Protein AF-A0A7S0XNF0-F1 (afdb_monomer_lite)

pLDDT: mean 89.89, std 11.64, range [47.62, 98.19]

Radius of gyration: 17.43 Å; chains: 1; bounding box: 44×38×40 Å

Organism: Hemiselmis andersenii (NCBI:txid464988)

InterPro domains:
  IPR014729 Rossmann-like alpha/beta/alpha sandwich fold [G3DSA:3.40.50.620] (2-58)

Sequence (115 aa):
GSDYKADYVSGLRNLRAEHGIETVVTGDMDLVGTMKRNWMEECGEEAGTGVWLPLWQSDRLKNLEQILTEGISVVYSCVKTPHFDQSWIGRPLDRAALAEMQAKVEGGLHLGGEK

Foldseek 3Di:
DDPVLVVLLVVLLCCCVVPVQQEDEDADAEDADPDPDDSVCVSCVSSNHHYHHPNHVNDLLVVLVVCQVVVPWDADCDDDPDLDDPVRHRDTSDPVNSVSQVVSVVVPDDRPPRD

Structure (mmCIF, N/CA/C/O backbone):
data_AF-A0A7S0XNF0-F1
#
_entry.id   AF-A0A7S0XNF0-F1
#
loop_
_atom_site.group_PDB
_atom_site.id
_atom_site.type_symbol
_atom_site.label_atom_id
_atom_site.label_alt_id
_atom_site.label_comp_id
_atom_site.label_asym_id
_atom_site.label_entity_id
_atom_site.label_seq_id
_atom_site.pdbx_PDB_ins_code
_atom_site.Cartn_x
_atom_site.Cartn_y
_atom_site.Cartn_z
_atom_site.occupancy
_atom_site.B_iso_or_equiv
_atom_site.auth_seq_id
_atom_site.auth_comp_id
_atom_site.auth_asym_id
_atom_site.auth_atom_id
_atom_site.pdbx_PDB_model_num
ATOM 1 N N . GLY A 1 1 ? -17.331 23.177 -2.653 1.00 47.62 1 GLY A N 1
ATOM 2 C CA . GLY A 1 1 ? -16.347 22.110 -2.893 1.00 47.62 1 GLY A CA 1
ATOM 3 C C . GLY A 1 1 ? -16.508 21.136 -1.763 1.00 47.62 1 GLY A C 1
ATOM 4 O O . GLY A 1 1 ? -16.600 21.609 -0.639 1.00 47.62 1 GLY A O 1
ATOM 5 N N . SER A 1 2 ? -16.681 19.849 -2.051 1.00 53.19 2 SER A N 1
ATOM 6 C CA . SER A 1 2 ? -16.784 18.851 -0.990 1.00 53.19 2 SER A CA 1
ATOM 7 C C . SER A 1 2 ? -15.502 18.844 -0.166 1.00 53.19 2 SER A C 1
ATOM 9 O O . SER A 1 2 ? -14.399 18.987 -0.701 1.00 53.19 2 SER A O 1
ATOM 11 N N . ASP A 1 3 ? -15.656 18.709 1.143 1.00 86.12 3 ASP A N 1
ATOM 12 C CA . ASP A 1 3 ? -14.551 18.326 2.002 1.00 86.12 3 ASP A CA 1
ATOM 13 C C . ASP A 1 3 ? -14.364 16.814 1.820 1.00 86.12 3 ASP A C 1
ATOM 15 O O . ASP A 1 3 ? -15.031 16.009 2.463 1.00 86.12 3 ASP A O 1
ATOM 19 N N . TYR A 1 4 ? -13.508 16.432 0.864 1.00 91.06 4 TYR A N 1
ATOM 20 C CA . TYR A 1 4 ? -13.251 15.030 0.510 1.00 91.06 4 TYR A CA 1
ATOM 21 C C . TYR A 1 4 ? -12.905 14.174 1.736 1.00 91.06 4 TYR A C 1
ATOM 23 O O . TYR A 1 4 ? -13.308 13.015 1.807 1.00 91.06 4 TYR A O 1
ATOM 31 N N . LYS A 1 5 ? -12.198 14.746 2.723 1.00 92.94 5 LYS A N 1
ATOM 32 C CA . LYS A 1 5 ? -11.882 14.048 3.972 1.00 92.94 5 LYS A CA 1
ATOM 33 C C . LYS A 1 5 ? -13.143 13.821 4.802 1.00 92.94 5 LYS A C 1
ATOM 35 O O . LYS A 1 5 ? -13.360 12.697 5.245 1.00 92.94 5 LYS A O 1
ATOM 40 N N . ALA A 1 6 ? -13.991 14.836 4.965 1.00 95.94 6 ALA A N 1
ATOM 41 C CA . ALA A 1 6 ? -15.249 14.692 5.699 1.00 95.94 6 ALA A CA 1
ATOM 42 C C . ALA A 1 6 ? -16.172 13.631 5.075 1.00 95.94 6 ALA A C 1
ATOM 44 O O . ALA A 1 6 ? -16.723 12.797 5.798 1.00 95.94 6 ALA A O 1
ATOM 45 N N . ASP A 1 7 ? -16.291 13.610 3.745 1.00 96.50 7 ASP A N 1
ATOM 46 C CA . ASP A 1 7 ? -17.084 12.600 3.032 1.00 96.50 7 ASP A CA 1
ATOM 47 C C . ASP A 1 7 ? -16.507 11.190 3.243 1.00 96.50 7 ASP A C 1
ATOM 49 O O . ASP A 1 7 ? -17.246 10.238 3.504 1.00 96.50 7 ASP A O 1
ATOM 53 N N . TYR A 1 8 ? -15.178 11.049 3.206 1.00 96.00 8 TYR A N 1
ATOM 54 C CA . TYR A 1 8 ? -14.508 9.769 3.438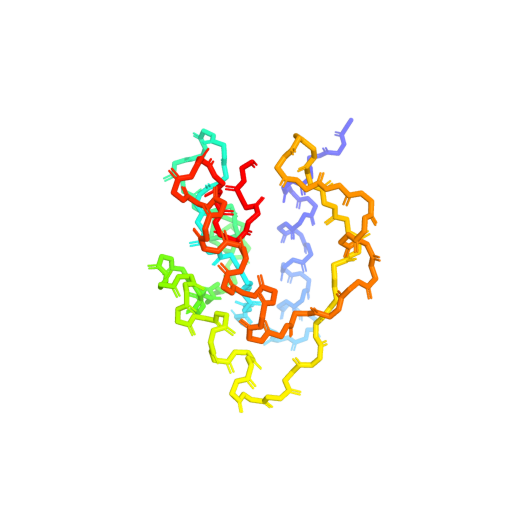 1.00 96.00 8 TYR A CA 1
ATOM 55 C C . TYR A 1 8 ? -14.694 9.266 4.877 1.00 96.00 8 TYR A C 1
ATOM 57 O O . TYR A 1 8 ? -15.049 8.107 5.097 1.00 96.00 8 TYR A O 1
ATOM 65 N N . VAL A 1 9 ? -14.527 10.151 5.865 1.00 97.62 9 VAL A N 1
ATOM 66 C CA . VAL A 1 9 ? -14.782 9.865 7.285 1.00 97.62 9 VAL A CA 1
ATOM 67 C C . VAL A 1 9 ? -16.242 9.463 7.501 1.00 97.62 9 VAL A C 1
ATOM 69 O O . VAL A 1 9 ? -16.516 8.516 8.240 1.00 97.62 9 VAL A O 1
ATOM 72 N N . SER A 1 10 ? -17.191 10.128 6.833 1.00 97.81 10 SER A N 1
ATOM 73 C CA . SER A 1 10 ? -18.600 9.727 6.856 1.00 97.81 10 SER A CA 1
ATOM 74 C C . SER A 1 10 ? -18.800 8.317 6.294 1.00 97.81 10 SER A C 1
ATOM 76 O O . SER A 1 10 ? -19.545 7.534 6.877 1.00 97.81 10 SER A O 1
ATOM 78 N N . GLY A 1 11 ? -18.111 7.964 5.206 1.00 97.31 11 GLY A N 1
ATOM 79 C CA . GLY A 1 11 ? -18.125 6.612 4.644 1.00 97.31 11 GLY A CA 1
ATOM 80 C C . GLY A 1 11 ? -17.635 5.554 5.635 1.00 97.31 11 GLY A C 1
ATOM 81 O O . GLY A 1 11 ? -18.313 4.550 5.842 1.00 97.31 11 GLY A O 1
ATOM 82 N N . LEU A 1 12 ? -16.511 5.804 6.314 1.00 97.94 12 LEU A N 1
ATOM 83 C CA . LEU A 1 12 ? -15.986 4.906 7.352 1.00 97.94 12 LEU A CA 1
ATOM 84 C C . LEU A 1 12 ? -16.969 4.743 8.524 1.00 97.94 12 LEU A C 1
ATOM 86 O O . LEU A 1 12 ? -17.214 3.625 8.977 1.00 97.94 12 LEU A O 1
ATOM 90 N N . ARG A 1 13 ? -17.594 5.839 8.975 1.00 98.19 13 ARG A N 1
ATOM 91 C CA . ARG A 1 13 ? -18.630 5.789 10.022 1.00 98.19 13 ARG A CA 1
ATOM 92 C C . ARG A 1 13 ? -19.829 4.944 9.598 1.00 98.19 13 ARG A C 1
ATOM 94 O O . ARG A 1 13 ? -20.316 4.157 10.407 1.00 98.19 13 ARG A O 1
ATOM 101 N N . ASN A 1 14 ? -20.271 5.071 8.348 1.00 98.12 14 ASN A N 1
ATOM 102 C CA . ASN A 1 14 ? -21.392 4.293 7.823 1.00 98.12 14 ASN A CA 1
ATOM 103 C C . ASN A 1 14 ? -21.041 2.804 7.733 1.00 98.12 14 ASN A C 1
ATOM 105 O O . ASN A 1 14 ? -21.811 1.979 8.210 1.00 98.12 14 ASN A O 1
ATOM 109 N N . LEU A 1 15 ? -19.849 2.447 7.235 1.00 97.50 15 LEU A N 1
ATOM 110 C CA . LEU A 1 15 ? -19.382 1.052 7.218 1.00 97.50 15 LEU A CA 1
ATOM 111 C C . LEU A 1 15 ? -19.401 0.429 8.620 1.00 97.50 15 LEU A C 1
ATOM 113 O O . LEU A 1 15 ? -19.834 -0.711 8.800 1.00 97.50 15 LEU A O 1
ATOM 117 N N . ARG A 1 16 ? -18.979 1.189 9.632 1.00 96.69 16 ARG A N 1
ATOM 118 C CA . ARG A 1 16 ? -19.031 0.742 11.023 1.00 96.69 16 ARG A CA 1
ATOM 119 C C . ARG A 1 16 ? -20.465 0.592 11.531 1.00 96.69 16 ARG A C 1
ATOM 121 O O . ARG A 1 16 ? -20.795 -0.439 12.108 1.00 96.69 16 ARG A O 1
ATOM 128 N N . ALA A 1 17 ? -21.307 1.606 11.340 1.00 97.62 17 ALA A N 1
ATOM 129 C CA . ALA A 1 17 ? -22.669 1.631 11.871 1.00 97.62 17 ALA A CA 1
ATOM 130 C C . ALA A 1 17 ? -23.591 0.600 11.202 1.00 97.62 17 ALA A C 1
ATOM 132 O O . ALA A 1 17 ? -24.411 -0.020 11.874 1.00 97.62 17 ALA A O 1
ATOM 133 N N . GLU A 1 18 ? -23.453 0.413 9.890 1.00 98.19 18 GLU A N 1
ATOM 134 C CA . GLU A 1 18 ? -24.355 -0.409 9.080 1.00 98.19 18 GLU A CA 1
ATOM 135 C C . GLU A 1 18 ? -23.867 -1.852 8.925 1.00 98.19 18 GLU A C 1
ATOM 137 O O . GLU A 1 18 ? -24.679 -2.765 8.769 1.00 98.19 18 GLU A O 1
ATOM 142 N N . HIS A 1 19 ? -22.551 -2.079 8.976 1.00 97.38 19 HIS A N 1
ATOM 143 C CA . HIS A 1 19 ? -21.960 -3.397 8.723 1.00 97.38 19 HIS A CA 1
ATOM 144 C C . HIS A 1 19 ? -21.094 -3.923 9.871 1.00 97.38 19 HIS A C 1
ATOM 146 O O . HIS A 1 19 ? -20.581 -5.036 9.774 1.00 97.38 19 HIS A O 1
ATOM 152 N N . GLY A 1 20 ? -20.921 -3.159 10.955 1.00 97.19 20 GLY A N 1
ATOM 153 C CA . GLY A 1 20 ? -20.085 -3.569 12.086 1.00 97.19 20 GLY A CA 1
ATOM 154 C C . GLY A 1 20 ? -18.600 -3.682 11.735 1.00 97.19 20 GLY A C 1
ATOM 155 O O . GLY A 1 20 ? -17.867 -4.392 12.417 1.00 97.19 20 GLY A O 1
ATOM 156 N N . ILE A 1 21 ? -18.145 -3.026 10.662 1.00 97.56 21 ILE A N 1
ATOM 157 C CA . ILE A 1 21 ? -16.737 -3.053 10.254 1.00 97.56 21 ILE A CA 1
ATOM 158 C C . ILE A 1 21 ? -15.933 -2.174 11.212 1.00 97.56 21 ILE A C 1
ATOM 160 O O . ILE A 1 21 ? -16.088 -0.955 11.240 1.00 97.56 21 ILE A O 1
ATOM 164 N N . GLU A 1 22 ? -15.066 -2.801 12.004 1.00 97.25 22 GLU A N 1
ATOM 165 C CA . GLU A 1 22 ? -14.266 -2.107 13.019 1.00 97.25 22 GLU A CA 1
ATOM 166 C C . GLU A 1 22 ? -12.884 -1.691 12.522 1.00 97.25 22 GLU A C 1
ATOM 168 O O . GLU A 1 22 ? -12.302 -0.762 13.074 1.00 97.25 22 GLU A O 1
ATOM 173 N N . THR A 1 23 ? -12.350 -2.370 11.503 1.00 97.62 23 THR A N 1
ATOM 174 C CA . THR A 1 23 ? -11.017 -2.109 10.948 1.00 97.62 23 THR A CA 1
ATOM 175 C C . THR A 1 23 ? -11.052 -2.160 9.428 1.00 97.62 23 THR A C 1
ATOM 177 O O . THR A 1 23 ? -11.601 -3.099 8.852 1.00 97.62 23 THR A O 1
ATOM 180 N N . VAL A 1 24 ? -10.420 -1.184 8.779 1.00 97.06 24 VAL A N 1
ATOM 181 C CA . VAL A 1 24 ? -10.114 -1.219 7.346 1.00 97.06 24 VAL A CA 1
ATOM 182 C C . VAL A 1 24 ? -8.651 -1.586 7.128 1.00 97.06 24 VAL A C 1
ATOM 184 O O . VAL A 1 24 ? -7.778 -1.198 7.904 1.00 97.06 24 VAL A O 1
ATOM 187 N N . VAL A 1 25 ? -8.384 -2.341 6.066 1.00 97.38 25 VAL A N 1
ATOM 188 C CA . VAL A 1 25 ? -7.030 -2.731 5.662 1.00 97.38 25 VAL A CA 1
ATOM 189 C C . VAL A 1 25 ? -6.703 -2.014 4.366 1.00 97.38 25 VAL A C 1
ATOM 191 O O . VAL A 1 25 ? -7.478 -2.116 3.413 1.00 97.38 25 VAL A O 1
ATOM 194 N N . THR A 1 26 ? -5.586 -1.295 4.315 1.00 95.12 26 THR A N 1
ATOM 195 C CA . THR A 1 26 ? -5.188 -0.562 3.107 1.00 95.12 26 THR A CA 1
ATOM 196 C C . THR A 1 26 ? -3.797 -0.951 2.629 1.00 95.12 26 THR A C 1
ATOM 198 O O . THR A 1 26 ? -2.987 -1.519 3.360 1.00 95.12 26 THR A O 1
ATOM 201 N N . GLY A 1 27 ? -3.546 -0.673 1.350 1.00 92.31 27 GLY A N 1
ATOM 202 C CA . GLY A 1 27 ? -2.274 -0.942 0.685 1.00 92.31 27 GLY A CA 1
ATOM 203 C C . GLY A 1 27 ? -1.279 0.216 0.753 1.00 92.31 27 GLY A C 1
ATOM 204 O O . GLY A 1 27 ? -0.361 0.233 -0.061 1.00 92.31 27 GLY A O 1
ATOM 205 N N . ASP A 1 28 ? -1.468 1.192 1.649 1.00 94.06 28 ASP A N 1
ATOM 206 C CA . ASP A 1 28 ? -0.531 2.308 1.796 1.00 94.06 28 ASP A CA 1
ATOM 207 C C . ASP A 1 28 ? 0.864 1.785 2.165 1.00 94.06 28 ASP A C 1
ATOM 209 O O . ASP A 1 28 ? 1.025 1.022 3.123 1.00 94.06 28 ASP A O 1
ATOM 213 N N . MET A 1 29 ? 1.882 2.213 1.418 1.00 91.62 29 MET A N 1
ATOM 214 C CA . MET A 1 29 ? 3.268 1.812 1.667 1.00 91.62 29 MET A CA 1
ATOM 215 C C . MET A 1 29 ? 4.099 2.932 2.298 1.00 91.62 29 MET A C 1
ATOM 217 O O . MET A 1 29 ? 5.010 2.642 3.076 1.00 91.62 29 MET A O 1
ATOM 221 N N . A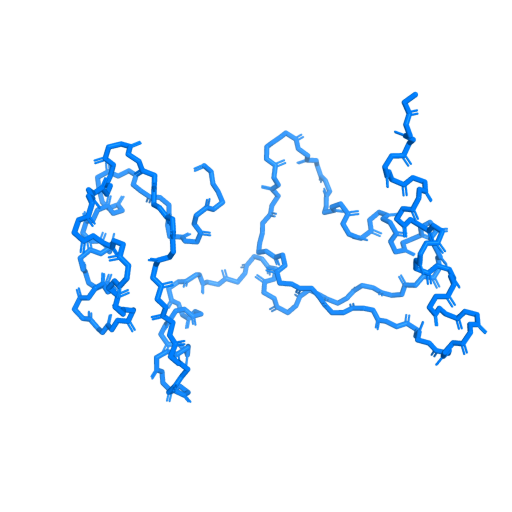SP A 1 30 ? 3.807 4.200 1.991 1.00 92.06 30 ASP A N 1
ATOM 222 C CA . ASP A 1 30 ? 4.610 5.349 2.427 1.00 92.06 30 ASP A CA 1
ATOM 223 C C . ASP A 1 30 ? 3.793 6.650 2.498 1.00 92.06 30 ASP A C 1
ATOM 225 O O . ASP A 1 30 ? 2.620 6.707 2.128 1.00 92.06 30 ASP A O 1
ATOM 229 N N . LEU A 1 31 ? 4.417 7.718 2.997 1.00 90.81 31 LEU A N 1
ATOM 230 C CA . LEU A 1 31 ? 3.831 9.053 3.014 1.00 90.81 31 LEU A CA 1
ATOM 231 C C . LEU A 1 31 ? 3.779 9.646 1.602 1.00 90.81 31 LEU A C 1
ATOM 233 O O . LEU A 1 31 ? 4.742 9.597 0.836 1.00 90.81 31 LEU A O 1
ATOM 237 N N . VAL A 1 32 ? 2.660 10.297 1.287 1.00 84.00 32 VAL A N 1
ATOM 238 C CA . VAL A 1 32 ? 2.454 10.961 -0.003 1.00 84.00 32 VAL A CA 1
ATOM 239 C C . VAL A 1 32 ? 2.828 12.442 0.094 1.00 84.00 32 VAL A C 1
ATOM 241 O O . VAL A 1 32 ? 2.337 13.178 0.949 1.00 84.00 32 VAL A O 1
ATOM 244 N N . GLY A 1 33 ? 3.676 12.913 -0.821 1.00 83.69 33 GLY A N 1
ATOM 245 C CA . GLY A 1 33 ? 4.004 14.335 -0.958 1.00 83.69 33 GLY A CA 1
ATOM 246 C C . GLY A 1 33 ? 4.638 14.940 0.300 1.00 83.69 33 GLY A C 1
ATOM 247 O O . GLY A 1 33 ? 5.720 14.537 0.715 1.00 83.69 33 GLY A O 1
ATOM 248 N N . THR A 1 34 ? 3.987 15.955 0.875 1.00 86.31 34 THR A N 1
ATOM 249 C CA . THR A 1 34 ? 4.449 16.684 2.074 1.00 86.31 34 THR A CA 1
ATOM 250 C C . THR A 1 34 ? 3.707 16.279 3.350 1.00 86.31 34 THR A C 1
ATOM 252 O O . THR A 1 34 ? 3.841 16.942 4.384 1.00 86.31 34 THR A O 1
ATOM 255 N N . MET A 1 35 ? 2.902 15.215 3.287 1.00 87.88 35 MET A N 1
ATOM 256 C CA . MET A 1 35 ? 2.151 14.724 4.435 1.00 87.88 35 MET A CA 1
ATOM 257 C C . MET A 1 35 ? 3.095 14.239 5.537 1.00 87.88 35 MET A C 1
ATOM 259 O O . MET A 1 35 ? 4.129 13.633 5.272 1.00 87.88 35 MET A O 1
ATOM 263 N N . LYS A 1 36 ? 2.733 14.523 6.792 1.00 89.62 36 LYS A N 1
ATOM 264 C CA . LYS A 1 36 ? 3.512 14.126 7.979 1.00 89.62 36 LYS A CA 1
ATOM 265 C C . LYS A 1 36 ? 2.975 12.869 8.660 1.00 89.62 36 LYS A C 1
ATOM 267 O O . LYS A 1 36 ? 3.640 12.324 9.535 1.00 89.62 36 LYS A O 1
ATOM 272 N N . ARG A 1 37 ? 1.762 12.459 8.296 1.00 92.38 37 ARG A N 1
ATOM 273 C CA . ARG A 1 37 ? 1.049 11.290 8.809 1.00 92.38 37 ARG A CA 1
ATOM 274 C C . ARG A 1 37 ? 0.354 10.586 7.652 1.00 92.38 37 ARG A C 1
ATOM 276 O O . ARG A 1 37 ? 0.085 11.216 6.627 1.00 92.38 37 ARG A O 1
ATOM 283 N N . ASN A 1 38 ? 0.078 9.298 7.821 1.00 93.88 38 ASN A N 1
ATOM 284 C CA . ASN A 1 38 ? -0.722 8.555 6.865 1.00 93.88 38 ASN A CA 1
ATOM 285 C C . ASN A 1 38 ? -2.163 9.106 6.861 1.00 93.88 38 ASN A C 1
ATOM 287 O O . ASN A 1 38 ? -2.781 9.278 7.911 1.00 93.88 38 ASN A O 1
ATOM 291 N N . TRP A 1 39 ? -2.694 9.400 5.673 1.00 94.62 39 TRP A N 1
ATOM 292 C CA . TRP A 1 39 ? -4.023 9.999 5.528 1.00 94.62 39 TRP A CA 1
ATOM 293 C C . TRP A 1 39 ? -5.153 9.065 5.982 1.00 94.62 39 TRP A C 1
ATOM 295 O O . TRP A 1 39 ? -6.132 9.525 6.572 1.00 94.62 39 TRP A O 1
ATOM 305 N N . MET A 1 40 ? -5.014 7.759 5.728 1.00 95.81 40 MET A N 1
ATOM 306 C CA . MET A 1 40 ? -5.997 6.759 6.139 1.00 95.81 40 MET A CA 1
ATOM 307 C C . MET A 1 40 ? -6.073 6.656 7.657 1.00 95.81 40 MET A C 1
ATOM 309 O O . MET A 1 40 ? -7.182 6.654 8.184 1.00 95.81 40 MET A O 1
ATOM 313 N N . GLU A 1 41 ? -4.936 6.652 8.361 1.00 96.19 41 GLU A N 1
ATOM 314 C CA . GLU A 1 41 ? -4.910 6.676 9.832 1.00 96.19 41 GLU A CA 1
ATOM 315 C C . GLU A 1 41 ? -5.668 7.884 10.391 1.00 96.19 41 GLU A C 1
ATOM 317 O O . GLU A 1 41 ? -6.510 7.718 11.270 1.00 96.19 41 GLU A O 1
ATOM 322 N N . GLU A 1 42 ? -5.445 9.088 9.848 1.00 95.94 42 GLU A N 1
ATOM 323 C CA . GLU A 1 42 ? -6.180 10.282 10.287 1.00 95.94 42 GLU A CA 1
ATOM 324 C C . GLU A 1 42 ? -7.696 10.151 10.069 1.00 95.94 42 GLU A C 1
ATOM 326 O O . GLU A 1 42 ? -8.484 10.582 10.912 1.00 95.94 42 GLU A O 1
ATOM 331 N N . CYS A 1 43 ? -8.118 9.572 8.941 1.00 96.69 43 CYS A N 1
ATOM 332 C CA . CYS A 1 43 ? -9.536 9.347 8.661 1.00 96.69 43 CYS A CA 1
ATOM 333 C C . CYS A 1 43 ? -10.137 8.290 9.597 1.00 96.69 43 CYS A C 1
ATOM 335 O O . CYS A 1 43 ? -11.257 8.458 10.081 1.00 96.69 43 CYS A O 1
ATOM 337 N N . GLY A 1 44 ? -9.396 7.215 9.871 1.00 97.06 44 GLY A N 1
ATOM 338 C CA . GLY A 1 44 ? -9.795 6.161 10.798 1.00 97.06 44 GLY A CA 1
ATOM 339 C C . GLY A 1 44 ? -9.957 6.669 12.228 1.00 97.06 44 GLY A C 1
ATOM 340 O O . GLY A 1 44 ? -10.991 6.424 12.850 1.00 97.06 44 GLY A O 1
ATOM 341 N N . GLU A 1 45 ? -8.992 7.452 12.719 1.00 97.06 45 GLU A N 1
ATOM 342 C CA . GLU A 1 45 ? -9.049 8.112 14.031 1.00 97.06 45 GLU A CA 1
ATOM 343 C C . GLU A 1 45 ? -10.316 8.962 14.176 1.00 97.06 45 GLU A C 1
ATOM 345 O O . GLU A 1 45 ? -11.050 8.832 15.157 1.00 97.06 45 GLU A O 1
ATOM 350 N N . GLU A 1 46 ? -10.622 9.787 13.173 1.00 97.38 46 GLU A N 1
ATOM 351 C CA . GLU A 1 46 ? -11.798 10.657 13.188 1.00 97.38 46 GLU A CA 1
ATOM 352 C C . GLU A 1 46 ? -13.123 9.877 13.074 1.00 97.38 46 GLU A C 1
ATOM 354 O O . GLU A 1 46 ? -14.145 10.252 13.664 1.00 97.38 46 GLU A O 1
ATOM 359 N N . ALA A 1 47 ? -13.126 8.770 12.330 1.00 97.19 47 ALA A N 1
ATOM 360 C CA . ALA A 1 47 ? -14.280 7.888 12.185 1.00 97.19 47 ALA A CA 1
ATOM 361 C C . ALA A 1 47 ? -14.469 6.928 13.374 1.00 97.19 47 ALA A C 1
ATOM 363 O O . ALA A 1 47 ? -15.512 6.279 13.483 1.00 97.19 47 A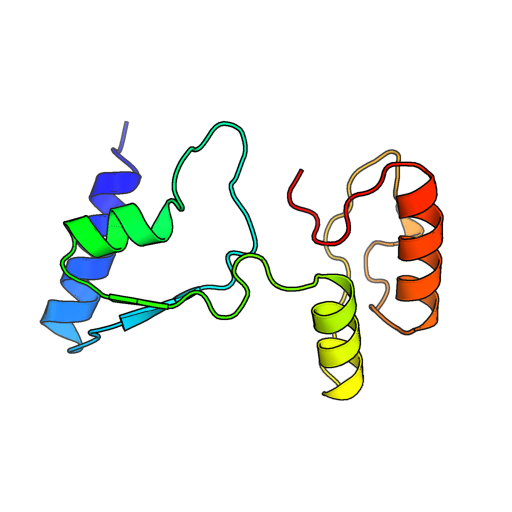LA A O 1
ATOM 364 N N . GLY A 1 48 ? -13.468 6.796 14.250 1.00 97.31 48 GLY A N 1
ATOM 365 C CA . GLY A 1 48 ? -13.412 5.733 15.251 1.00 97.31 48 GLY A CA 1
ATOM 366 C C . GLY A 1 48 ? -13.364 4.337 14.620 1.00 97.31 48 GLY A C 1
ATOM 367 O O . GLY A 1 48 ? -13.990 3.418 15.143 1.00 97.31 48 GLY A O 1
ATOM 368 N N . THR A 1 49 ? -12.698 4.198 13.473 1.00 97.88 49 THR A N 1
ATOM 369 C CA . THR A 1 49 ? -12.493 2.936 12.747 1.00 97.88 49 THR A CA 1
ATOM 370 C C . THR A 1 49 ? -10.999 2.637 12.717 1.00 97.88 49 THR A C 1
ATOM 372 O O . THR A 1 49 ? -10.201 3.502 12.364 1.00 97.88 49 THR A O 1
ATOM 375 N N . GLY A 1 50 ? -10.606 1.425 13.101 1.00 97.75 50 GLY A N 1
ATOM 376 C CA . GLY A 1 50 ? -9.219 0.985 13.037 1.00 97.75 50 GLY A CA 1
ATOM 377 C C . GLY A 1 50 ? -8.692 0.999 11.604 1.00 97.75 50 GLY A C 1
ATOM 378 O O . GLY A 1 50 ? -9.429 0.736 10.653 1.00 97.75 50 GLY A O 1
ATOM 379 N N . VAL A 1 51 ? -7.404 1.280 11.448 1.00 97.75 51 VAL A N 1
ATOM 380 C CA . VAL A 1 51 ? -6.709 1.215 10.161 1.00 97.75 51 VAL A CA 1
ATOM 381 C C . VAL A 1 51 ? -5.516 0.296 10.338 1.00 97.75 51 VAL A C 1
ATOM 383 O O . VAL A 1 51 ? -4.678 0.517 11.209 1.00 97.75 51 VAL A O 1
ATOM 386 N N . TRP A 1 52 ? -5.459 -0.756 9.530 1.00 97.75 52 TRP A N 1
ATOM 387 C CA . TRP A 1 52 ? -4.324 -1.662 9.477 1.00 97.75 52 TRP A CA 1
ATOM 388 C C . TRP A 1 52 ? -3.594 -1.481 8.150 1.00 97.75 52 TRP A C 1
ATOM 390 O O . TRP A 1 52 ? -4.207 -1.531 7.083 1.00 97.75 52 TRP A O 1
ATOM 400 N N . LEU A 1 53 ? -2.279 -1.277 8.233 1.00 96.31 53 LEU A N 1
ATOM 401 C CA . LEU A 1 53 ? -1.407 -0.992 7.097 1.00 96.31 53 LEU A CA 1
ATOM 402 C C . LEU A 1 53 ? -0.339 -2.097 6.963 1.00 96.31 53 LEU A C 1
ATOM 404 O O . LEU A 1 53 ? 0.791 -1.914 7.422 1.00 96.31 53 LEU A O 1
ATOM 408 N N . PRO A 1 54 ? -0.652 -3.266 6.370 1.00 94.62 54 PRO A N 1
ATOM 409 C CA . PRO A 1 54 ? 0.284 -4.393 6.300 1.00 94.62 54 PRO A CA 1
ATOM 410 C C . PRO A 1 54 ? 1.570 -4.079 5.530 1.00 94.62 54 PRO A C 1
ATOM 412 O O . PRO A 1 54 ? 2.599 -4.703 5.773 1.00 94.62 54 PRO A O 1
ATOM 415 N N . LEU A 1 55 ? 1.504 -3.128 4.593 1.00 94.38 55 LEU A N 1
ATOM 416 C CA . LEU A 1 55 ? 2.612 -2.765 3.712 1.00 94.38 55 LEU A CA 1
ATOM 417 C C . LEU A 1 55 ? 3.369 -1.508 4.173 1.00 94.38 55 LEU A C 1
ATOM 419 O O . LEU A 1 55 ? 4.319 -1.093 3.503 1.00 94.38 55 LEU A O 1
ATOM 423 N N . TRP A 1 56 ? 2.999 -0.910 5.308 1.00 95.12 56 TRP A N 1
ATOM 424 C CA . TRP A 1 56 ? 3.580 0.353 5.761 1.00 95.12 56 TRP A CA 1
ATOM 425 C C . TRP A 1 56 ? 5.081 0.240 6.019 1.00 95.12 56 TRP A C 1
ATOM 427 O O . TRP A 1 56 ? 5.514 -0.566 6.843 1.00 95.12 56 TRP A O 1
ATOM 437 N N . GLN A 1 57 ? 5.877 1.055 5.318 1.00 92.19 57 GLN A N 1
ATOM 438 C CA . GLN A 1 57 ? 7.345 1.070 5.399 1.00 92.19 57 GLN A CA 1
ATOM 439 C C . GLN A 1 57 ? 7.996 -0.308 5.163 1.00 92.19 57 GLN A C 1
ATOM 441 O O . GLN A 1 57 ? 9.134 -0.553 5.570 1.00 92.19 57 GLN A O 1
ATOM 446 N N . SER A 1 58 ? 7.277 -1.224 4.513 1.00 92.81 58 SER A N 1
ATOM 447 C CA . SER A 1 58 ? 7.789 -2.547 4.165 1.00 92.81 58 SER A CA 1
ATOM 448 C C . SER A 1 58 ? 8.753 -2.474 2.977 1.00 92.81 58 SER A C 1
ATOM 450 O O . SER A 1 58 ? 8.725 -1.543 2.166 1.00 92.81 58 SER A O 1
ATOM 452 N N . ASP A 1 59 ? 9.640 -3.464 2.871 1.00 92.38 59 ASP A N 1
ATOM 453 C CA . ASP A 1 59 ? 10.610 -3.522 1.781 1.00 92.38 59 ASP A CA 1
ATOM 454 C C . ASP A 1 59 ? 9.902 -3.793 0.447 1.00 92.38 59 ASP A C 1
ATOM 456 O O . ASP A 1 59 ? 9.315 -4.852 0.217 1.00 92.38 59 ASP A O 1
ATOM 460 N N . ARG A 1 60 ? 9.975 -2.813 -0.453 1.00 90.56 60 ARG A N 1
ATOM 461 C CA . ARG A 1 60 ? 9.229 -2.834 -1.713 1.00 90.56 60 ARG A CA 1
ATOM 462 C C . ARG A 1 60 ? 9.693 -3.936 -2.657 1.00 90.56 60 ARG A C 1
ATOM 464 O O . ARG A 1 60 ? 8.874 -4.472 -3.399 1.00 90.56 60 ARG A O 1
ATOM 471 N N . LEU A 1 61 ? 10.984 -4.268 -2.641 1.00 91.69 61 LEU A N 1
ATOM 472 C CA . LEU A 1 61 ? 11.505 -5.353 -3.460 1.00 91.69 61 LEU A CA 1
ATOM 473 C C . LEU A 1 61 ? 10.961 -6.689 -2.956 1.00 91.69 61 LEU A C 1
ATOM 475 O O . LEU A 1 61 ? 10.420 -7.450 -3.753 1.00 91.69 61 LEU A O 1
ATOM 479 N N . LYS A 1 62 ? 11.002 -6.927 -1.641 1.00 92.94 62 LYS A N 1
ATOM 480 C CA . LYS A 1 62 ? 10.431 -8.137 -1.035 1.00 92.94 62 LYS A CA 1
ATOM 481 C C . LYS A 1 62 ? 8.940 -8.276 -1.324 1.00 92.94 62 LYS A C 1
ATOM 483 O O . LYS A 1 62 ? 8.496 -9.373 -1.638 1.00 92.94 62 LYS A O 1
ATOM 488 N N . ASN A 1 63 ? 8.179 -7.182 -1.288 1.00 93.75 63 ASN A N 1
ATOM 489 C CA . ASN A 1 63 ? 6.756 -7.215 -1.635 1.00 93.75 63 ASN A CA 1
ATOM 490 C C . ASN A 1 63 ? 6.530 -7.634 -3.096 1.00 93.75 63 ASN A C 1
ATOM 492 O O . ASN A 1 63 ? 5.681 -8.478 -3.374 1.00 93.75 63 ASN A O 1
ATOM 496 N N . LEU A 1 64 ? 7.299 -7.075 -4.038 1.00 93.69 64 LEU A N 1
ATOM 497 C CA . LEU A 1 64 ? 7.211 -7.453 -5.454 1.00 93.69 64 LEU A CA 1
ATOM 498 C C . LEU A 1 64 ? 7.639 -8.912 -5.675 1.00 93.69 64 LEU A C 1
ATOM 500 O O . LEU A 1 64 ? 6.993 -9.638 -6.426 1.00 93.69 64 LEU A O 1
ATOM 504 N N . GLU A 1 65 ? 8.688 -9.371 -4.994 1.00 94.00 65 GLU A N 1
ATOM 505 C CA . GLU A 1 65 ? 9.114 -10.774 -5.024 1.00 94.00 65 GLU A CA 1
ATOM 506 C C . GLU A 1 65 ? 8.053 -11.719 -4.443 1.00 94.00 65 GLU A C 1
ATOM 508 O O . GLU A 1 65 ? 7.856 -12.821 -4.966 1.00 94.00 65 GLU A O 1
ATOM 513 N N . GLN A 1 66 ? 7.344 -11.294 -3.396 1.00 94.31 66 GLN A N 1
ATOM 514 C CA . GLN A 1 66 ? 6.248 -12.049 -2.798 1.00 94.31 66 GLN A CA 1
ATOM 515 C C . GLN A 1 66 ? 5.066 -12.171 -3.764 1.00 94.31 66 GLN A C 1
ATOM 517 O O . GLN A 1 66 ? 4.601 -13.284 -3.986 1.00 94.31 66 GLN A O 1
ATOM 522 N N . ILE A 1 67 ? 4.660 -11.080 -4.423 1.00 93.56 67 ILE A N 1
ATOM 523 C CA . ILE A 1 67 ? 3.623 -11.092 -5.474 1.00 93.56 67 ILE A CA 1
ATOM 524 C C . ILE A 1 67 ? 3.957 -12.132 -6.555 1.00 93.56 67 ILE A C 1
ATOM 526 O O . ILE A 1 67 ? 3.103 -12.933 -6.941 1.00 93.56 67 ILE A O 1
ATOM 530 N N . LEU A 1 68 ? 5.216 -12.162 -7.011 1.00 94.06 68 LEU A N 1
ATOM 531 C CA . LEU A 1 68 ? 5.687 -13.140 -7.997 1.00 94.06 68 LEU A CA 1
ATOM 532 C C . LEU A 1 68 ? 5.668 -14.576 -7.458 1.00 94.06 68 LEU A C 1
ATOM 534 O O . LEU A 1 68 ? 5.352 -15.509 -8.194 1.00 94.06 68 LEU A O 1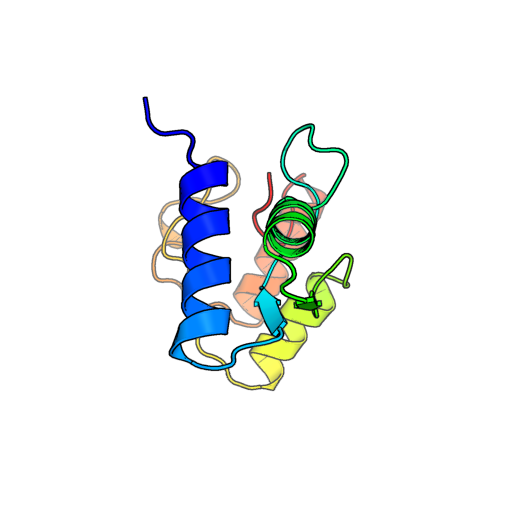
ATOM 538 N N . THR A 1 69 ? 6.032 -14.761 -6.190 1.00 95.69 69 THR A N 1
ATOM 539 C CA . THR A 1 69 ? 6.078 -16.076 -5.534 1.00 95.69 69 THR A CA 1
ATOM 540 C C . THR A 1 69 ? 4.679 -16.645 -5.306 1.00 95.69 69 THR A C 1
ATOM 542 O O . THR A 1 69 ? 4.473 -17.845 -5.465 1.00 95.69 69 THR A O 1
ATOM 545 N N . GLU A 1 70 ? 3.711 -15.787 -4.994 1.00 95.25 70 GLU A N 1
ATOM 546 C CA . GLU A 1 70 ? 2.302 -16.147 -4.805 1.00 95.25 70 GLU A CA 1
ATOM 547 C C . GLU A 1 70 ? 1.557 -16.380 -6.130 1.00 95.25 70 GLU A C 1
ATOM 549 O O . GLU A 1 70 ? 0.419 -16.847 -6.127 1.00 95.25 70 GLU A O 1
ATOM 554 N N . GLY A 1 71 ? 2.190 -16.097 -7.275 1.00 93.56 71 GLY A N 1
ATOM 555 C CA . GLY A 1 71 ? 1.590 -16.293 -8.595 1.00 93.56 71 GLY A CA 1
ATOM 556 C C . GLY A 1 71 ? 0.504 -15.269 -8.932 1.00 93.56 71 GLY A C 1
ATOM 557 O O . GLY A 1 71 ? -0.358 -15.538 -9.771 1.00 93.56 71 GLY A O 1
ATOM 558 N N . ILE A 1 72 ? 0.530 -14.097 -8.290 1.00 94.50 72 ILE A N 1
ATOM 559 C CA . ILE A 1 72 ? -0.404 -13.009 -8.581 1.00 94.50 72 ILE A CA 1
ATOM 560 C C . ILE A 1 72 ? -0.051 -12.408 -9.946 1.00 94.50 72 ILE A C 1
ATOM 562 O O . ILE A 1 72 ? 1.059 -11.926 -10.172 1.00 94.50 72 ILE A O 1
ATOM 566 N N . SER A 1 73 ? -1.020 -12.402 -10.863 1.00 94.62 73 SER A N 1
ATOM 567 C CA . SER A 1 73 ? -0.856 -11.809 -12.191 1.00 94.62 73 SER A CA 1
ATOM 568 C C . SER A 1 73 ? -1.044 -10.292 -12.132 1.00 94.62 73 SER A C 1
ATOM 570 O O . SER A 1 73 ? -2.162 -9.807 -11.963 1.00 94.62 73 SER A O 1
ATOM 572 N N . VAL A 1 74 ? 0.041 -9.543 -12.329 1.00 95.50 74 VAL A N 1
ATOM 573 C CA . VAL A 1 74 ? 0.046 -8.071 -12.356 1.00 95.50 74 VAL A CA 1
ATOM 574 C C . VAL A 1 74 ? 0.461 -7.580 -13.741 1.00 95.50 74 VAL A C 1
ATOM 576 O O . VAL A 1 74 ? 1.356 -8.151 -14.361 1.00 95.50 74 VAL A O 1
ATOM 579 N N . VAL A 1 75 ? -0.166 -6.503 -14.218 1.00 96.31 75 VAL A N 1
ATOM 580 C CA . VAL A 1 75 ? 0.187 -5.822 -15.473 1.00 96.31 75 VAL A CA 1
ATOM 581 C C . VAL A 1 75 ? 0.339 -4.323 -15.243 1.00 96.31 75 VAL A C 1
ATOM 583 O O . VAL A 1 75 ? -0.361 -3.745 -14.409 1.00 96.31 75 VAL A O 1
ATOM 586 N N . TYR A 1 76 ? 1.214 -3.669 -16.004 1.00 94.38 76 TYR A N 1
ATOM 587 C CA . TYR A 1 76 ? 1.326 -2.211 -15.957 1.00 94.38 76 TYR A CA 1
ATOM 588 C C . TYR A 1 76 ? 0.224 -1.581 -16.814 1.00 94.38 76 TYR A C 1
ATOM 590 O O . TYR A 1 76 ? 0.228 -1.694 -18.039 1.00 94.38 76 TYR A O 1
ATOM 598 N N . SER A 1 77 ? -0.734 -0.907 -16.182 1.00 94.44 77 SER A N 1
ATOM 599 C CA . SER A 1 77 ? -1.816 -0.190 -16.877 1.00 94.44 77 SER A CA 1
ATOM 600 C C . SER A 1 77 ? -1.465 1.265 -17.197 1.00 94.44 77 SER A C 1
ATOM 602 O O . SER A 1 77 ? -2.018 1.846 -18.127 1.00 94.44 77 SER A O 1
ATOM 604 N N . CYS A 1 78 ? -0.541 1.850 -16.435 1.00 92.25 78 CYS A N 1
ATOM 605 C CA . CYS A 1 78 ? -0.044 3.210 -16.592 1.00 92.25 78 CYS A CA 1
ATOM 606 C C . CYS A 1 78 ? 1.417 3.257 -16.140 1.00 92.25 78 CYS A C 1
ATOM 608 O O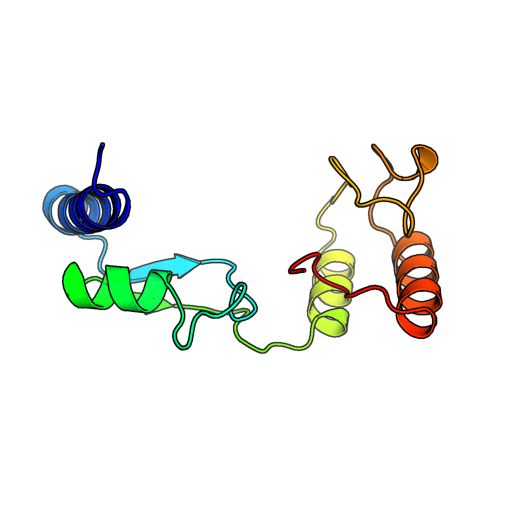 . CYS A 1 78 ? 1.792 2.582 -15.180 1.00 92.25 78 CYS A O 1
ATOM 610 N N . VAL A 1 79 ? 2.242 4.050 -16.823 1.00 90.19 79 VAL A N 1
ATOM 611 C CA . VAL A 1 79 ? 3.658 4.214 -16.486 1.00 90.19 79 VAL A CA 1
ATOM 612 C C . VAL A 1 79 ? 4.086 5.674 -16.586 1.00 90.19 79 VAL A C 1
ATOM 614 O O . VAL A 1 79 ? 3.536 6.451 -17.365 1.00 90.19 79 VAL A O 1
ATOM 617 N N . LYS A 1 80 ? 5.089 6.048 -15.787 1.00 86.25 80 LYS A N 1
ATOM 618 C CA . LYS A 1 80 ? 5.619 7.413 -15.722 1.00 86.25 80 LYS A CA 1
ATOM 619 C C . LYS A 1 80 ? 6.814 7.585 -16.660 1.00 86.25 80 LYS A C 1
ATOM 621 O O . LYS A 1 80 ? 7.865 6.969 -16.476 1.00 86.25 80 LYS A O 1
ATOM 626 N N . THR A 1 81 ? 6.677 8.478 -17.633 1.00 84.88 81 THR A N 1
ATOM 627 C CA . THR A 1 81 ? 7.793 8.938 -18.472 1.00 84.88 81 THR A CA 1
ATOM 628 C C . THR A 1 81 ? 8.723 9.870 -17.677 1.00 84.88 81 THR A C 1
ATOM 630 O O . THR A 1 81 ? 8.228 10.609 -16.823 1.00 84.88 81 THR A O 1
ATOM 633 N N . PRO A 1 82 ? 10.043 9.907 -17.952 1.00 84.69 82 PRO A N 1
ATOM 634 C CA . PRO A 1 82 ? 10.750 9.201 -19.027 1.00 84.69 82 PRO A CA 1
ATOM 635 C C . PRO A 1 82 ? 11.312 7.828 -18.618 1.00 84.69 82 PRO A C 1
ATOM 637 O O . PRO A 1 82 ? 11.948 7.168 -19.432 1.00 84.69 82 PRO A O 1
ATOM 640 N N . HIS A 1 83 ? 11.119 7.394 -17.368 1.00 81.75 83 HIS A N 1
ATOM 641 C CA . HIS A 1 83 ? 11.706 6.144 -16.862 1.00 81.75 83 HIS A CA 1
ATOM 642 C C . HIS A 1 83 ? 11.173 4.901 -17.587 1.00 81.75 83 HIS A C 1
ATOM 644 O O . HIS A 1 83 ? 11.899 3.915 -17.764 1.00 81.75 83 HIS A O 1
ATOM 650 N N . PHE A 1 84 ? 9.919 4.975 -18.029 1.00 89.31 84 PHE A N 1
ATOM 651 C CA . PHE A 1 84 ? 9.228 3.950 -18.792 1.00 89.31 84 PHE A CA 1
ATOM 652 C C . PHE A 1 84 ? 8.731 4.507 -20.125 1.00 89.31 84 PHE A C 1
ATOM 654 O O . PHE A 1 84 ? 8.355 5.678 -20.215 1.00 89.31 84 PHE A O 1
ATOM 661 N N . ASP A 1 85 ? 8.700 3.646 -21.138 1.00 91.00 85 ASP A N 1
ATOM 662 C CA . ASP A 1 85 ? 8.105 3.920 -22.444 1.00 91.00 85 ASP A CA 1
ATOM 663 C C . ASP A 1 85 ? 6.803 3.116 -22.636 1.00 91.00 85 ASP A C 1
ATOM 665 O O . ASP A 1 85 ? 6.353 2.375 -21.756 1.00 91.00 85 ASP A O 1
ATOM 669 N N . GLN A 1 86 ? 6.176 3.271 -23.803 1.00 93.56 86 GLN A N 1
ATOM 670 C CA . GLN A 1 86 ? 4.905 2.626 -24.126 1.00 93.56 86 GLN A CA 1
ATOM 671 C C . GLN A 1 86 ? 4.983 1.088 -24.138 1.00 93.56 86 GLN A C 1
ATOM 673 O O . GLN A 1 86 ? 3.949 0.446 -23.957 1.00 93.56 86 GLN A O 1
ATOM 678 N N . SER A 1 87 ? 6.166 0.478 -24.304 1.00 94.31 87 SER A N 1
ATOM 679 C CA . SER A 1 87 ? 6.304 -0.985 -24.339 1.00 94.31 87 SER A CA 1
ATOM 680 C C . SER A 1 87 ? 6.021 -1.642 -22.987 1.00 94.31 87 SER A C 1
ATOM 682 O O . SER A 1 87 ? 5.884 -2.862 -22.913 1.00 94.31 87 SER A O 1
ATOM 684 N N . TRP A 1 88 ? 5.958 -0.858 -21.910 1.00 95.44 88 TRP A N 1
ATOM 685 C CA . TRP A 1 88 ? 5.592 -1.348 -20.587 1.00 95.44 88 TRP A CA 1
ATOM 686 C C . TRP A 1 88 ? 4.082 -1.495 -20.407 1.00 95.44 88 TRP A C 1
ATOM 688 O O . TRP A 1 88 ? 3.655 -2.327 -19.614 1.00 95.44 88 TRP A O 1
ATOM 698 N N . ILE A 1 89 ? 3.258 -0.746 -21.143 1.00 96.25 89 ILE A N 1
ATOM 699 C CA . ILE A 1 89 ? 1.800 -0.824 -21.009 1.00 96.25 89 ILE A CA 1
ATOM 700 C C . ILE A 1 89 ? 1.302 -2.205 -21.450 1.00 96.25 89 ILE A C 1
ATOM 702 O O . ILE A 1 89 ? 1.594 -2.666 -22.550 1.00 96.25 89 ILE A O 1
ATOM 706 N N . GLY A 1 90 ? 0.543 -2.870 -20.580 1.00 95.81 90 GLY A N 1
ATOM 707 C CA . GLY A 1 90 ? 0.041 -4.230 -20.783 1.00 95.81 90 GLY A CA 1
ATOM 708 C C . GLY A 1 90 ? 1.086 -5.332 -20.572 1.00 95.81 90 GLY A C 1
ATOM 709 O O . GLY A 1 90 ? 0.729 -6.509 -20.593 1.00 95.81 90 GLY A O 1
ATOM 710 N N . ARG A 1 91 ? 2.357 -4.985 -20.332 1.00 96.31 91 ARG A N 1
ATOM 711 C CA . ARG A 1 91 ? 3.404 -5.956 -19.989 1.00 96.31 91 ARG A CA 1
ATOM 712 C C . ARG A 1 91 ? 3.103 -6.578 -18.614 1.00 96.31 91 ARG A C 1
ATOM 714 O O . ARG A 1 91 ? 2.678 -5.849 -17.713 1.00 96.31 91 ARG A O 1
ATOM 721 N N . PRO A 1 92 ? 3.320 -7.890 -18.416 1.00 96.50 92 PRO A N 1
ATOM 722 C CA . PRO A 1 92 ? 3.219 -8.498 -17.095 1.00 96.50 92 PRO A CA 1
ATOM 723 C C . PRO A 1 92 ? 4.409 -8.118 -16.204 1.00 96.50 92 PRO A C 1
ATOM 725 O O . PRO A 1 92 ? 5.532 -7.944 -16.681 1.00 96.50 92 PRO A O 1
ATOM 728 N N . LEU A 1 93 ? 4.172 -8.035 -14.895 1.00 95.81 93 LEU A N 1
ATOM 729 C CA . LEU A 1 93 ? 5.239 -8.061 -13.900 1.00 95.81 93 LEU A CA 1
ATOM 730 C C . LEU A 1 93 ? 5.739 -9.506 -13.778 1.00 95.81 93 LEU A C 1
ATOM 732 O O . LEU A 1 93 ? 5.060 -10.364 -13.220 1.00 95.81 93 LEU A O 1
ATOM 736 N N . ASP A 1 94 ? 6.932 -9.765 -14.299 1.00 95.69 94 ASP A N 1
ATOM 737 C CA . ASP A 1 94 ? 7.661 -11.021 -14.145 1.00 95.69 94 ASP A CA 1
ATOM 738 C C . ASP A 1 94 ? 9.082 -10.763 -13.609 1.00 95.69 94 ASP A C 1
ATOM 740 O O . ASP A 1 94 ? 9.470 -9.624 -13.332 1.00 95.69 94 ASP A O 1
ATOM 744 N N . ARG A 1 95 ? 9.884 -11.823 -13.447 1.00 94.00 95 ARG A N 1
ATOM 745 C CA . ARG A 1 95 ? 11.267 -11.693 -12.951 1.00 94.00 95 ARG A CA 1
ATOM 746 C C . ARG A 1 95 ? 12.145 -10.830 -13.864 1.00 94.00 95 ARG A C 1
ATOM 748 O O . ARG A 1 95 ? 13.036 -10.152 -13.363 1.00 94.00 95 ARG A O 1
ATOM 755 N N . ALA A 1 96 ? 11.905 -10.845 -15.176 1.00 94.62 96 ALA A N 1
ATOM 756 C CA . ALA A 1 96 ? 12.674 -10.049 -16.127 1.00 94.62 96 ALA A CA 1
ATOM 757 C C . ALA A 1 96 ? 12.283 -8.565 -16.049 1.00 94.62 96 ALA A C 1
ATOM 759 O O . ALA A 1 96 ? 13.158 -7.703 -16.007 1.00 94.62 96 ALA A O 1
ATOM 760 N N . ALA A 1 97 ? 10.985 -8.265 -15.961 1.00 94.44 97 ALA A N 1
ATOM 761 C CA . ALA A 1 97 ? 10.472 -6.918 -15.744 1.00 94.44 97 ALA A CA 1
ATOM 762 C C . ALA A 1 97 ? 10.955 -6.342 -14.405 1.00 94.44 97 ALA A C 1
ATOM 764 O O . ALA A 1 97 ? 11.390 -5.193 -14.363 1.00 94.44 97 ALA A O 1
ATOM 765 N N . LEU A 1 98 ? 10.954 -7.139 -13.329 1.00 93.38 98 LEU A N 1
ATOM 766 C CA . LEU A 1 98 ? 11.462 -6.714 -12.022 1.00 93.38 98 LEU A CA 1
ATOM 767 C C . LEU A 1 98 ? 12.959 -6.375 -12.073 1.00 93.38 98 LEU A C 1
ATOM 769 O O . LEU A 1 98 ? 13.353 -5.313 -11.595 1.00 93.38 98 LEU A O 1
ATOM 773 N N . ALA A 1 99 ? 13.778 -7.221 -12.704 1.00 92.31 99 ALA A N 1
ATOM 774 C CA . ALA A 1 99 ? 15.205 -6.947 -12.885 1.00 92.31 99 ALA A CA 1
ATOM 775 C C . ALA A 1 99 ? 15.448 -5.663 -13.703 1.00 92.31 99 ALA A C 1
ATOM 777 O O . ALA A 1 99 ? 16.306 -4.849 -13.361 1.00 92.31 99 ALA A O 1
ATOM 778 N N . GLU A 1 100 ? 14.653 -5.432 -14.751 1.00 92.69 100 GLU A N 1
ATOM 779 C CA . GLU A 1 100 ? 14.727 -4.206 -15.551 1.00 92.69 100 GLU A CA 1
ATOM 780 C C . GLU A 1 100 ? 14.310 -2.961 -14.747 1.00 92.69 100 GLU A C 1
ATOM 782 O O . GLU A 1 100 ? 14.931 -1.904 -14.872 1.00 92.69 100 GLU A O 1
ATOM 787 N N . MET A 1 101 ? 13.300 -3.076 -13.876 1.00 90.25 101 MET A N 1
ATOM 788 C CA . MET A 1 101 ? 12.938 -2.006 -12.942 1.00 90.25 101 MET A CA 1
ATOM 789 C C . MET A 1 101 ? 14.074 -1.708 -11.961 1.00 90.25 101 MET A C 1
ATOM 791 O O . MET A 1 101 ? 14.372 -0.538 -11.740 1.00 90.25 101 MET A O 1
ATOM 795 N N . GLN A 1 102 ? 14.728 -2.728 -11.398 1.00 86.25 102 GLN A N 1
ATOM 796 C CA . GLN A 1 102 ? 15.853 -2.542 -10.474 1.00 86.25 102 GLN A CA 1
ATOM 797 C C . GLN A 1 102 ? 17.016 -1.795 -11.138 1.00 86.25 102 GLN A C 1
ATOM 799 O O . GLN A 1 102 ? 17.521 -0.831 -10.570 1.00 86.25 102 GLN A O 1
ATOM 804 N N . ALA A 1 103 ? 17.366 -2.141 -12.378 1.00 85.25 103 ALA A N 1
ATOM 805 C CA . ALA A 1 103 ? 18.383 -1.406 -13.133 1.00 85.25 103 ALA A CA 1
ATOM 806 C C . ALA A 1 103 ? 17.996 0.072 -13.362 1.00 85.25 103 ALA A C 1
ATOM 808 O O . ALA A 1 103 ? 18.845 0.961 -13.353 1.00 85.25 103 ALA A O 1
ATOM 809 N N . LYS A 1 104 ? 16.699 0.371 -13.527 1.00 81.12 104 LYS A N 1
ATOM 810 C CA . LYS A 1 104 ? 16.197 1.754 -13.639 1.00 81.12 104 LYS A CA 1
ATOM 811 C C . LYS A 1 104 ? 16.218 2.510 -12.303 1.00 81.12 104 LYS A C 1
ATOM 813 O O . LYS A 1 104 ? 16.296 3.739 -12.315 1.00 81.12 104 LYS A O 1
ATOM 818 N N . VAL A 1 105 ? 16.159 1.818 -11.162 1.00 73.06 105 VAL A N 1
ATOM 819 C CA . VAL A 1 105 ? 16.247 2.414 -9.810 1.00 73.06 105 VAL A CA 1
ATOM 820 C C . VAL A 1 105 ? 17.642 2.942 -9.531 1.00 73.06 105 VAL A C 1
ATOM 822 O O . VAL A 1 105 ? 17.779 4.039 -8.998 1.00 73.06 105 VAL A O 1
ATOM 825 N N . GLU A 1 106 ? 18.671 2.227 -9.983 1.00 62.03 106 GLU A N 1
ATOM 826 C CA . GLU A 1 106 ? 20.056 2.714 -9.963 1.00 62.03 106 GLU A CA 1
ATOM 827 C C . GLU A 1 106 ? 20.213 4.022 -10.769 1.00 62.03 106 GLU A C 1
ATOM 829 O O . GLU A 1 106 ? 21.099 4.827 -10.488 1.00 62.03 106 GLU A O 1
ATOM 834 N N . GLY A 1 107 ? 19.295 4.280 -11.713 1.00 62.53 107 GLY A N 1
ATOM 835 C CA . GLY A 1 107 ? 19.158 5.526 -12.474 1.00 62.53 107 GLY A CA 1
ATOM 836 C C . GLY A 1 107 ? 18.123 6.536 -11.945 1.00 62.53 107 GLY A C 1
ATOM 837 O O . GLY A 1 107 ? 17.845 7.513 -12.640 1.00 62.53 107 GLY A O 1
ATOM 838 N N . GLY A 1 108 ? 17.534 6.328 -10.757 1.00 63.28 108 GLY A N 1
ATOM 839 C CA . GLY A 1 108 ? 16.642 7.291 -10.086 1.00 63.28 108 GLY A CA 1
ATOM 840 C C . GLY A 1 108 ? 15.137 6.974 -10.084 1.00 63.28 108 GLY A C 1
ATOM 841 O O . GLY A 1 108 ? 14.348 7.823 -9.675 1.00 63.28 108 GLY A O 1
ATOM 842 N N . LEU A 1 109 ? 14.710 5.785 -10.525 1.00 69.19 109 LEU A N 1
ATOM 843 C CA . LEU A 1 109 ? 13.318 5.327 -10.386 1.00 69.19 109 LEU A CA 1
ATOM 844 C C . LEU A 1 109 ? 13.003 4.884 -8.939 1.00 69.19 109 LEU A C 1
ATOM 846 O O . LEU A 1 109 ? 13.820 4.236 -8.294 1.00 69.19 109 LEU A O 1
ATOM 850 N N . HIS A 1 110 ? 11.785 5.139 -8.450 1.00 62.28 110 HIS A N 1
ATOM 851 C CA . HIS A 1 110 ? 11.277 4.555 -7.202 1.00 62.28 110 HIS A CA 1
ATOM 852 C C . HIS A 1 110 ? 10.449 3.290 -7.482 1.00 62.28 110 HIS A C 1
ATOM 854 O O . HIS A 1 110 ? 9.427 3.347 -8.171 1.00 62.28 110 HIS A O 1
ATOM 860 N N . LEU A 1 111 ? 10.860 2.143 -6.928 1.00 60.56 111 LEU A N 1
ATOM 861 C CA . LEU A 1 111 ? 10.023 0.935 -6.909 1.00 60.56 111 LEU A CA 1
ATOM 862 C C . LEU A 1 111 ? 8.770 1.245 -6.083 1.00 60.56 111 LEU A C 1
ATOM 864 O O . LEU A 1 111 ? 8.893 1.824 -5.014 1.00 60.56 111 LEU A O 1
ATOM 868 N N . GLY A 1 112 ? 7.577 0.911 -6.572 1.00 58.00 112 GLY A N 1
ATOM 869 C CA . GLY A 1 112 ? 6.305 1.190 -5.886 1.00 58.00 112 GLY A CA 1
ATOM 870 C C . GLY A 1 112 ? 5.503 2.373 -6.437 1.00 58.00 112 GLY A C 1
ATOM 871 O O . GLY A 1 112 ? 4.349 2.523 -6.065 1.00 58.00 112 GLY A O 1
ATOM 872 N N . GLY A 1 113 ? 6.060 3.186 -7.343 1.00 58.44 113 GLY A N 1
ATOM 873 C CA . GLY A 1 113 ? 5.304 4.219 -8.076 1.00 58.44 113 GLY A CA 1
ATOM 874 C C . GLY A 1 113 ? 4.826 5.424 -7.251 1.00 58.44 113 GLY A C 1
ATOM 875 O O . GLY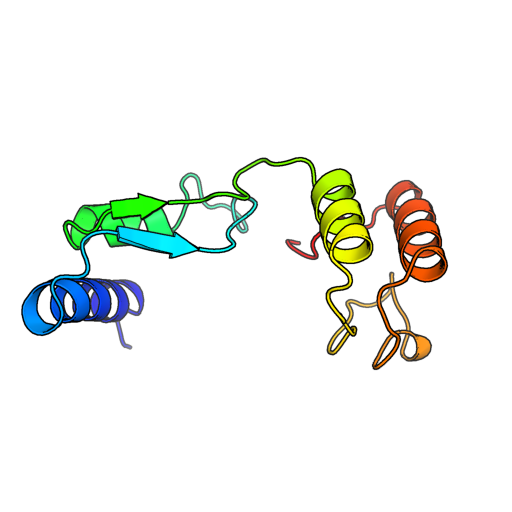 A 1 113 ? 4.319 6.387 -7.821 1.00 58.44 113 GLY A O 1
ATOM 876 N N . GLU A 1 114 ? 5.020 5.413 -5.933 1.00 54.72 114 GLU A N 1
ATOM 877 C CA . GLU A 1 114 ? 4.729 6.521 -5.019 1.00 54.72 114 GLU A CA 1
ATOM 878 C C . GLU A 1 114 ? 5.816 7.606 -5.131 1.00 54.72 114 GLU A C 1
ATOM 880 O O . GLU A 1 114 ? 6.662 7.733 -4.247 1.00 54.72 114 GLU A O 1
ATOM 885 N N . LYS A 1 115 ? 5.844 8.324 -6.267 1.00 50.84 115 LYS A N 1
ATOM 886 C CA . LYS A 1 115 ? 6.446 9.660 -6.488 1.00 50.84 115 LYS A CA 1
ATOM 887 C C . LYS A 1 115 ? 6.337 10.099 -7.947 1.00 50.84 115 LYS A C 1
ATOM 889 O O . LYS A 1 115 ? 6.745 9.349 -8.862 1.00 50.84 115 LYS A O 1
#

Secondary structure (DSSP, 8-state):
---HHHHHHHHHHHHHHHH---EEE----S--TT-SS-HHHHHHHHHT-EEE-TTTT--HHHHHHHHHHTT---B-S---TTTS-GGGTT-B--HHHHHHHHHHHTTTPPTTS--